Protein AF-A0A317EJC4-F1 (afdb_monomer_lite)

Organism: NCBI:txid2211142

Sequence (149 aa):
MTATLSRHPPAATLAGLSDALAALCLEAGTAESALEAAIAEVLVHRPKARPGLVRRLWGTLPAGDDDRGDDGARARLRREIEAADGRRIAIAWIAAQAETLPPGPGGDSVRAHLLRAAVEAGAAEQRRAEAGRQALHDLMPLRREGIGA

pLDDT: mean 71.9, std 15.81, range [35.44, 92.5]

Structure (mmCIF, N/CA/C/O backbone):
data_AF-A0A317EJC4-F1
#
_entry.id   AF-A0A317EJC4-F1
#
loop_
_atom_site.group_PDB
_atom_site.id
_atom_site.type_symbol
_atom_site.label_atom_id
_atom_site.label_alt_id
_atom_site.label_comp_id
_atom_site.label_asym_id
_atom_site.label_entity_id
_atom_site.label_seq_id
_atom_site.pdbx_PDB_ins_code
_atom_site.Cartn_x
_atom_site.Cartn_y
_atom_site.Cartn_z
_atom_site.occupancy
_atom_site.B_iso_or_equiv
_atom_site.auth_seq_id
_atom_site.auth_comp_id
_atom_site.auth_asym_id
_atom_site.auth_atom_id
_atom_site.pdbx_PDB_model_num
ATOM 1 N N . MET A 1 1 ? -9.295 30.382 19.238 1.00 36.31 1 MET A N 1
ATOM 2 C CA . MET A 1 1 ? -10.026 29.164 18.829 1.00 36.31 1 MET A CA 1
ATOM 3 C C . MET A 1 1 ? -9.061 27.995 18.915 1.00 36.31 1 MET A C 1
ATOM 5 O O . MET A 1 1 ? -8.240 27.810 18.029 1.00 36.31 1 MET A O 1
ATOM 9 N N . THR A 1 2 ? -9.060 27.297 20.045 1.00 36.94 2 THR A N 1
ATOM 10 C CA . THR A 1 2 ? -8.153 26.180 20.329 1.00 36.94 2 THR A CA 1
ATOM 11 C C . THR A 1 2 ? -8.708 24.944 19.628 1.00 36.94 2 THR A C 1
ATOM 13 O O . THR A 1 2 ? -9.682 24.361 20.092 1.00 36.94 2 THR A O 1
ATOM 16 N N . ALA A 1 3 ? -8.152 24.585 18.468 1.00 42.25 3 ALA A N 1
ATOM 17 C CA . ALA A 1 3 ? -8.492 23.331 17.811 1.00 42.25 3 ALA A CA 1
ATOM 18 C C . ALA A 1 3 ? -8.008 22.183 18.705 1.00 42.25 3 ALA A C 1
ATOM 20 O O . ALA A 1 3 ? -6.806 21.964 18.864 1.00 42.25 3 ALA A O 1
ATOM 21 N N . THR A 1 4 ? -8.948 21.485 19.335 1.00 43.91 4 THR A N 1
ATOM 22 C CA . THR A 1 4 ? -8.692 20.241 20.054 1.00 43.91 4 THR A CA 1
ATOM 23 C C . THR A 1 4 ? -8.195 19.222 19.034 1.00 43.91 4 THR A C 1
ATOM 25 O O . THR A 1 4 ? -8.988 18.580 18.351 1.00 43.91 4 THR A O 1
ATOM 28 N N . LEU A 1 5 ? -6.874 19.114 18.874 1.00 49.91 5 LEU A N 1
ATOM 29 C CA . LEU A 1 5 ? -6.248 18.061 18.081 1.00 49.91 5 LEU A CA 1
ATOM 30 C C . LEU A 1 5 ? -6.592 16.727 18.745 1.00 49.91 5 LEU A C 1
ATOM 32 O O . LEU A 1 5 ? -5.975 16.319 19.732 1.00 49.91 5 LEU A O 1
ATOM 36 N N . SER A 1 6 ? -7.636 16.081 18.232 1.00 54.19 6 SER A N 1
ATOM 37 C CA . SER A 1 6 ? -7.997 14.730 18.627 1.00 54.19 6 SER A CA 1
ATOM 38 C C . SER A 1 6 ? -6.809 13.815 18.334 1.00 54.19 6 SER A C 1
ATOM 40 O O . SER A 1 6 ? -6.234 13.864 17.249 1.00 54.19 6 SER A O 1
ATOM 42 N N . ARG A 1 7 ? -6.422 12.972 19.300 1.00 59.50 7 ARG A N 1
ATOM 43 C CA . ARG A 1 7 ? -5.301 12.019 19.148 1.00 59.50 7 ARG A CA 1
ATOM 44 C C . ARG A 1 7 ? -5.599 10.887 18.150 1.00 59.50 7 ARG A C 1
ATOM 46 O O . ARG A 1 7 ? -4.745 10.023 17.913 1.00 59.50 7 ARG A O 1
ATOM 53 N N . HIS A 1 8 ? -6.812 10.862 17.605 1.00 63.53 8 HI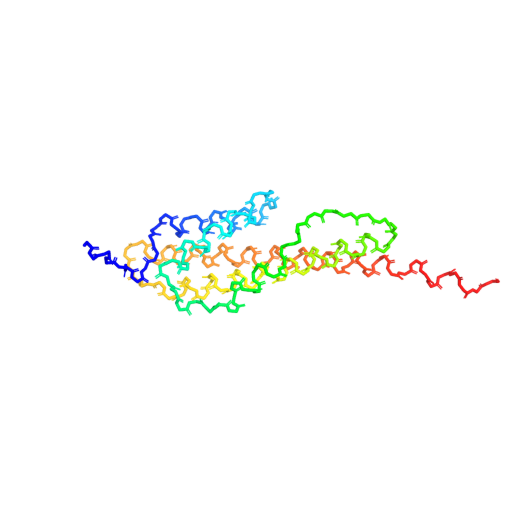S A N 1
ATOM 54 C CA . HIS A 1 8 ? -7.307 9.825 16.716 1.00 63.53 8 HIS A CA 1
ATOM 55 C C . HIS A 1 8 ? -7.703 10.433 15.368 1.00 63.53 8 HIS A C 1
ATOM 57 O O . HIS A 1 8 ? -8.399 11.452 15.360 1.00 63.53 8 HIS A O 1
ATOM 63 N N . PRO A 1 9 ? -7.269 9.823 14.251 1.00 70.31 9 PRO A N 1
ATOM 64 C CA . PRO A 1 9 ? -7.739 10.224 12.935 1.00 70.31 9 PRO A CA 1
ATOM 65 C C . PRO A 1 9 ? -9.257 9.987 12.831 1.00 70.31 9 PRO A C 1
ATOM 67 O O . PRO A 1 9 ? -9.762 9.023 13.420 1.00 70.31 9 PRO A O 1
ATOM 70 N N . PRO A 1 10 ? -10.000 10.856 12.128 1.00 76.19 10 PRO A N 1
ATOM 71 C CA . PRO A 1 10 ? -11.429 10.672 11.928 1.00 76.19 10 PRO A CA 1
ATOM 72 C C . PRO A 1 10 ? -11.724 9.395 11.124 1.00 76.19 10 PRO A C 1
ATOM 74 O O . PRO A 1 10 ? -10.893 8.898 10.366 1.00 76.19 10 PRO A O 1
ATOM 77 N N . ALA A 1 11 ? -12.940 8.860 11.274 1.00 75.00 11 ALA A N 1
ATOM 78 C CA . ALA A 1 11 ? -13.368 7.641 10.579 1.00 75.00 11 ALA A CA 1
ATOM 79 C C . ALA A 1 11 ? -13.253 7.754 9.046 1.00 75.00 11 ALA A C 1
ATOM 81 O O . ALA A 1 11 ? -12.952 6.764 8.388 1.00 75.00 11 ALA A O 1
ATOM 82 N N . ALA A 1 12 ? -13.423 8.962 8.495 1.00 77.06 12 ALA A N 1
ATOM 83 C CA . ALA A 1 12 ? -13.226 9.248 7.075 1.00 77.06 12 ALA A CA 1
ATOM 84 C C . ALA A 1 12 ? -11.779 8.987 6.619 1.00 77.06 12 ALA A C 1
ATOM 86 O O . ALA A 1 12 ? -11.578 8.350 5.591 1.00 77.06 12 ALA A O 1
ATOM 87 N N . THR A 1 13 ? -10.779 9.371 7.419 1.00 82.50 13 THR A N 1
ATOM 88 C CA . THR A 1 13 ? -9.365 9.086 7.129 1.00 82.50 13 THR A CA 1
ATOM 89 C C . THR A 1 13 ? -9.080 7.585 7.140 1.00 82.50 13 THR A C 1
ATOM 91 O O . THR A 1 13 ? -8.318 7.079 6.323 1.00 82.50 13 THR A O 1
ATOM 94 N N . LEU A 1 14 ? -9.693 6.850 8.076 1.00 83.12 14 LEU A N 1
ATOM 95 C CA . LEU A 1 14 ? -9.531 5.397 8.175 1.00 83.12 14 LEU A CA 1
ATOM 96 C C . LEU A 1 14 ? -10.194 4.671 6.997 1.00 83.12 14 LEU A C 1
ATOM 98 O O . LEU A 1 14 ? -9.619 3.721 6.473 1.00 83.12 14 LEU A O 1
ATOM 102 N N . ALA A 1 15 ? -11.366 5.132 6.553 1.00 84.31 15 ALA A N 1
ATOM 103 C CA . ALA A 1 15 ? -12.005 4.635 5.337 1.00 84.31 15 ALA A CA 1
ATOM 104 C C . ALA A 1 15 ? -11.141 4.925 4.099 1.00 84.31 15 ALA A C 1
ATOM 106 O O . ALA A 1 15 ? -10.833 4.003 3.352 1.00 84.31 15 ALA A O 1
ATOM 107 N N . GLY A 1 16 ? -10.638 6.158 3.962 1.00 85.12 16 GLY A N 1
ATOM 108 C CA . GLY A 1 16 ? -9.748 6.547 2.865 1.00 85.12 16 GLY A CA 1
ATOM 109 C C . GLY A 1 16 ? -8.450 5.736 2.812 1.00 85.12 16 GLY A C 1
ATOM 110 O O . GLY A 1 16 ? -8.009 5.353 1.732 1.00 85.12 16 GLY A O 1
ATOM 111 N N . LEU A 1 17 ? -7.863 5.395 3.967 1.00 85.44 17 LEU A N 1
ATOM 112 C CA . LEU A 1 17 ? -6.729 4.466 4.033 1.00 85.44 17 LEU A CA 1
ATOM 113 C C . LEU A 1 17 ? -7.098 3.067 3.534 1.00 85.44 17 LEU A C 1
ATOM 115 O O . LEU A 1 17 ? -6.318 2.465 2.803 1.00 85.44 17 LEU A O 1
ATOM 119 N N . SER A 1 18 ? -8.256 2.541 3.933 1.00 87.00 18 SER A N 1
ATOM 120 C CA . SER A 1 18 ? -8.699 1.219 3.482 1.00 87.00 18 SER A CA 1
ATOM 121 C C . SER A 1 18 ? -8.922 1.185 1.971 1.00 87.00 18 SER A C 1
ATOM 123 O O . SER A 1 18 ? -8.430 0.284 1.293 1.00 87.00 18 SER A O 1
ATOM 125 N N . ASP A 1 19 ? -9.586 2.209 1.435 1.00 88.12 19 ASP A N 1
ATOM 126 C CA . ASP A 1 19 ? -9.854 2.340 0.003 1.00 88.12 19 ASP A CA 1
ATOM 127 C C . ASP A 1 19 ? -8.556 2.477 -0.798 1.00 88.12 19 ASP A C 1
ATOM 129 O O . ASP A 1 19 ? -8.397 1.839 -1.839 1.00 88.12 19 ASP A O 1
ATOM 133 N N . ALA A 1 20 ? -7.585 3.243 -0.293 1.00 86.62 20 ALA A N 1
ATOM 134 C CA . ALA A 1 20 ? -6.270 3.357 -0.912 1.00 86.62 20 ALA A CA 1
ATOM 135 C C . ALA A 1 20 ? -5.510 2.019 -0.919 1.00 86.62 20 ALA A C 1
ATOM 137 O O . ALA A 1 20 ? -4.904 1.656 -1.927 1.00 86.62 20 ALA A O 1
ATOM 138 N N . LEU A 1 21 ? -5.570 1.248 0.172 1.00 88.81 21 LEU A N 1
ATOM 139 C CA . LEU A 1 21 ? -4.970 -0.089 0.235 1.00 88.81 21 LEU A CA 1
ATOM 140 C C . LEU A 1 21 ? -5.652 -1.063 -0.736 1.00 88.81 21 LEU A C 1
ATOM 142 O O . LEU A 1 21 ? -4.971 -1.806 -1.441 1.00 88.81 21 LEU A O 1
ATOM 146 N N . ALA A 1 22 ? -6.981 -1.026 -0.833 1.00 87.44 22 ALA A N 1
ATOM 147 C CA . ALA A 1 22 ? -7.724 -1.823 -1.804 1.00 87.44 22 ALA A CA 1
ATOM 148 C C . ALA A 1 22 ? -7.378 -1.426 -3.251 1.00 87.44 22 ALA A C 1
ATOM 150 O O . ALA A 1 22 ? -7.175 -2.292 -4.104 1.00 87.44 22 ALA A O 1
ATOM 151 N N . ALA A 1 23 ? -7.233 -0.129 -3.526 1.00 85.56 23 ALA A N 1
ATOM 152 C CA . ALA A 1 23 ? -6.804 0.382 -4.824 1.00 85.56 23 ALA A CA 1
ATOM 153 C C . ALA A 1 23 ? -5.399 -0.123 -5.204 1.00 85.56 23 ALA A C 1
ATOM 155 O O . ALA A 1 23 ? -5.170 -0.471 -6.364 1.00 85.56 23 ALA A O 1
ATOM 156 N N . LEU A 1 24 ? -4.482 -0.240 -4.232 1.00 83.31 24 LEU A N 1
ATOM 157 C CA . LEU A 1 24 ? -3.169 -0.854 -4.454 1.00 83.31 24 LEU A CA 1
ATOM 158 C C . LEU A 1 24 ? -3.292 -2.333 -4.805 1.00 83.31 24 LEU A C 1
ATOM 160 O O . LEU A 1 24 ? -2.575 -2.787 -5.690 1.00 83.31 24 LEU A O 1
ATOM 164 N N . CYS A 1 25 ? -4.181 -3.093 -4.161 1.00 85.81 25 CYS A N 1
ATOM 165 C CA . CYS A 1 25 ? -4.424 -4.492 -4.530 1.00 85.81 25 CYS A CA 1
ATOM 166 C C . CYS A 1 25 ? -4.900 -4.628 -5.982 1.00 85.81 25 CYS A C 1
ATOM 168 O O . CYS A 1 25 ? -4.501 -5.567 -6.666 1.00 85.81 25 CYS A O 1
ATOM 170 N N . LEU A 1 26 ? -5.727 -3.685 -6.439 1.00 85.31 26 LEU A N 1
ATOM 171 C CA . LEU A 1 26 ? -6.358 -3.689 -7.760 1.00 85.31 26 LEU A CA 1
ATOM 172 C C . LEU A 1 26 ? -5.527 -3.029 -8.870 1.00 85.31 26 LEU A C 1
ATOM 174 O O . LEU A 1 26 ? -5.996 -2.973 -10.002 1.00 85.31 26 LEU A O 1
ATOM 178 N N . GLU A 1 27 ? -4.327 -2.522 -8.572 1.00 81.31 27 GLU A N 1
ATOM 179 C CA . GLU A 1 27 ? -3.476 -1.820 -9.556 1.00 81.31 27 GLU A CA 1
ATOM 180 C C . GLU A 1 27 ? -4.144 -0.584 -10.155 1.00 81.31 27 GLU A C 1
ATOM 182 O O . GLU A 1 27 ? -3.875 -0.188 -11.289 1.00 81.31 27 GLU A O 1
ATOM 187 N N . ALA A 1 28 ? -5.015 0.061 -9.381 1.00 78.25 28 ALA A N 1
ATOM 188 C CA . ALA A 1 28 ? -5.636 1.293 -9.821 1.00 78.25 28 ALA A CA 1
ATOM 189 C C . ALA A 1 28 ? -4.565 2.386 -9.967 1.00 78.25 28 ALA A C 1
ATOM 191 O O . ALA A 1 28 ? -3.790 2.637 -9.043 1.00 78.25 28 ALA A O 1
ATOM 192 N N . GLY A 1 29 ? -4.560 3.098 -11.098 1.00 74.00 29 GLY A N 1
ATOM 193 C CA . GLY A 1 29 ? -3.583 4.164 -11.367 1.00 74.00 29 GLY A CA 1
ATOM 194 C C . GLY A 1 29 ? -3.631 5.342 -10.382 1.00 74.00 29 GLY A C 1
ATOM 195 O O . GLY A 1 29 ? -2.715 6.155 -10.349 1.00 74.00 29 GLY A O 1
ATOM 196 N N . THR A 1 30 ? -4.677 5.435 -9.558 1.00 75.62 30 THR A N 1
ATOM 197 C CA . THR A 1 30 ? -4.842 6.453 -8.508 1.00 75.62 30 THR A CA 1
ATOM 198 C C . THR A 1 30 ? -4.443 5.963 -7.118 1.00 75.62 30 THR A C 1
ATOM 200 O O . THR A 1 30 ? -4.560 6.713 -6.153 1.00 75.62 30 THR A O 1
ATOM 203 N N . ALA A 1 31 ? -4.026 4.703 -6.972 1.00 76.31 31 ALA A N 1
ATOM 204 C CA . ALA A 1 31 ? -3.795 4.095 -5.666 1.00 76.31 31 ALA A CA 1
ATOM 205 C C . ALA A 1 31 ? -2.681 4.798 -4.878 1.00 76.31 31 ALA A C 1
ATOM 207 O O . ALA A 1 31 ? -2.789 4.969 -3.667 1.00 76.31 31 ALA A O 1
ATOM 208 N N . GLU A 1 32 ? -1.635 5.246 -5.569 1.00 75.12 32 GLU A N 1
ATOM 209 C CA . GLU A 1 32 ? -0.493 5.921 -4.955 1.00 75.12 32 GLU A CA 1
ATOM 210 C C . GLU A 1 32 ? -0.857 7.310 -4.423 1.00 75.12 32 GLU A C 1
ATOM 212 O O . GLU A 1 32 ? -0.623 7.597 -3.250 1.00 75.12 32 GLU A O 1
ATOM 217 N N . SER A 1 33 ? -1.516 8.137 -5.237 1.00 74.62 33 SER A N 1
ATOM 218 C CA . SER A 1 33 ? -1.963 9.469 -4.815 1.00 74.62 33 SER A CA 1
ATOM 219 C C . SER A 1 33 ? -3.052 9.404 -3.739 1.00 74.62 33 SER A C 1
ATOM 221 O O . SER A 1 33 ? -3.059 10.220 -2.817 1.00 74.62 33 SER A O 1
ATOM 223 N N . ALA A 1 34 ? -3.939 8.405 -3.799 1.00 78.88 34 ALA A N 1
ATOM 224 C CA . ALA A 1 34 ? -4.930 8.155 -2.756 1.00 78.88 34 ALA A CA 1
ATOM 225 C C . ALA A 1 34 ? -4.272 7.740 -1.429 1.00 78.88 34 ALA A C 1
ATOM 227 O O . ALA A 1 34 ? -4.646 8.247 -0.369 1.00 78.88 34 ALA A O 1
ATOM 228 N N . LEU A 1 35 ? -3.265 6.861 -1.481 1.00 80.81 35 LEU A N 1
ATOM 229 C CA . LEU A 1 35 ? -2.508 6.441 -0.303 1.00 80.81 35 LEU A CA 1
ATOM 230 C C . LEU A 1 35 ? -1.755 7.618 0.317 1.00 80.81 35 LEU A C 1
ATOM 232 O O . LEU A 1 35 ? -1.769 7.788 1.535 1.00 80.81 35 LEU A O 1
ATOM 236 N N . GLU A 1 36 ? -1.121 8.442 -0.512 1.00 79.06 36 GLU A N 1
ATOM 237 C CA . GLU A 1 36 ? -0.400 9.633 -0.080 1.00 79.06 36 GLU A CA 1
ATOM 238 C C . GLU A 1 36 ? -1.320 10.620 0.646 1.00 79.06 36 GLU A C 1
ATOM 240 O O . GLU A 1 36 ? -1.015 11.039 1.766 1.00 79.06 36 GLU A O 1
ATOM 245 N N . ALA A 1 37 ? -2.472 10.940 0.048 1.00 80.12 37 ALA A N 1
ATOM 246 C CA . ALA A 1 37 ? -3.461 11.832 0.643 1.00 80.12 37 ALA A CA 1
ATOM 247 C C . ALA A 1 37 ? -3.973 11.294 1.990 1.00 80.12 37 ALA A C 1
ATOM 249 O O . ALA A 1 37 ? -4.005 12.025 2.983 1.00 80.12 37 ALA A O 1
ATOM 250 N N . ALA A 1 38 ? -4.293 9.999 2.049 1.00 81.75 38 ALA A N 1
ATOM 251 C CA . ALA A 1 38 ? -4.777 9.357 3.265 1.00 81.75 38 ALA A CA 1
ATOM 252 C C . ALA A 1 38 ? -3.707 9.328 4.374 1.00 81.75 38 ALA A C 1
ATOM 254 O O . ALA A 1 38 ? -4.004 9.604 5.537 1.00 81.75 38 ALA A O 1
ATOM 255 N N . ILE A 1 39 ? -2.441 9.052 4.039 1.00 78.38 39 ILE A N 1
ATOM 256 C CA . ILE A 1 39 ? -1.329 9.098 5.002 1.00 78.38 39 ILE A CA 1
ATOM 257 C C . ILE A 1 39 ? -1.100 10.529 5.498 1.00 78.38 39 ILE A C 1
ATOM 259 O O . ILE A 1 39 ? -0.926 10.725 6.702 1.00 78.38 39 ILE A O 1
ATOM 263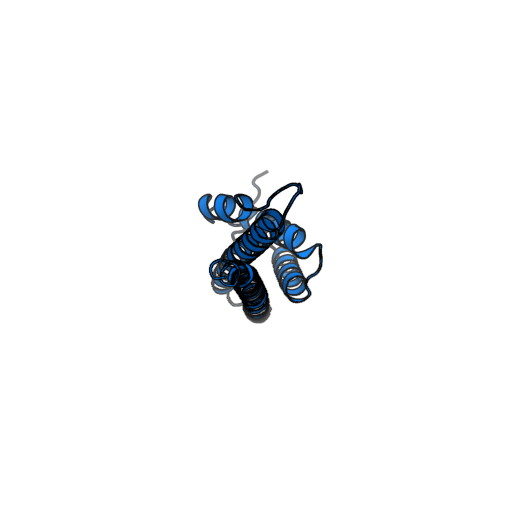 N N . ALA A 1 40 ? -1.112 11.528 4.611 1.00 78.44 40 ALA A N 1
ATOM 264 C CA . ALA A 1 40 ? -0.933 12.929 4.985 1.00 78.44 40 ALA A CA 1
ATOM 265 C C . ALA A 1 40 ? -1.973 13.371 6.026 1.00 78.44 40 ALA A C 1
ATOM 267 O O . ALA A 1 40 ? -1.622 13.993 7.031 1.00 78.44 40 ALA A O 1
ATOM 268 N N . GLU A 1 41 ? -3.229 12.969 5.849 1.00 76.06 41 GLU A N 1
ATOM 269 C CA . GLU A 1 41 ? -4.304 13.244 6.799 1.00 76.06 41 GLU A CA 1
ATOM 270 C C . GLU A 1 41 ? -4.065 12.561 8.161 1.00 76.06 41 GLU A C 1
ATOM 272 O O . GLU A 1 41 ? -4.213 13.188 9.213 1.00 76.06 41 GLU A O 1
ATOM 277 N N . VAL A 1 42 ? -3.565 11.319 8.189 1.00 75.25 42 VAL A N 1
ATOM 278 C CA . VAL A 1 42 ? -3.163 10.666 9.451 1.00 75.25 42 VAL A CA 1
ATOM 279 C C . VAL A 1 42 ? -2.018 11.410 10.138 1.00 75.25 42 VAL A C 1
ATOM 281 O O . VAL A 1 42 ? -2.022 11.542 11.366 1.00 75.25 42 VAL A O 1
ATOM 284 N N . LEU A 1 43 ? -1.038 11.907 9.380 1.00 71.62 43 LEU A N 1
ATOM 285 C CA . LEU A 1 43 ? 0.113 12.636 9.920 1.00 71.62 43 LEU A CA 1
ATOM 286 C C . LEU A 1 43 ? -0.301 13.961 10.575 1.00 71.62 43 LEU A C 1
ATOM 288 O O . LEU A 1 43 ? 0.269 14.318 11.609 1.00 71.62 43 LEU A O 1
ATOM 292 N N . VAL A 1 44 ? -1.330 14.638 10.049 1.00 72.81 44 VAL A N 1
ATOM 293 C CA . VAL A 1 44 ? -1.932 15.835 10.671 1.00 72.81 44 VAL A CA 1
ATOM 294 C C . VAL A 1 44 ? -2.474 15.517 12.068 1.00 72.81 44 VAL A C 1
ATOM 296 O O . VAL A 1 44 ? -2.287 16.294 13.006 1.00 72.81 44 VAL A O 1
ATOM 299 N N . HIS A 1 45 ? -3.090 14.346 12.240 1.00 67.69 45 HIS A N 1
ATOM 300 C CA . HIS A 1 45 ? -3.652 13.910 13.521 1.00 67.69 45 HIS A CA 1
ATOM 301 C C . HIS A 1 45 ? -2.636 13.204 14.436 1.00 67.69 45 HIS A C 1
ATOM 303 O O . HIS A 1 45 ? -2.855 13.097 15.646 1.00 67.69 45 HIS A O 1
ATOM 309 N N . ARG A 1 46 ? -1.501 12.738 13.892 1.00 65.50 46 ARG A N 1
ATOM 310 C CA . ARG A 1 46 ? -0.433 12.037 14.628 1.00 65.50 46 ARG A CA 1
ATOM 311 C C . ARG A 1 46 ? 0.977 12.493 14.209 1.00 65.50 46 ARG A C 1
ATOM 313 O O . ARG A 1 46 ? 1.760 11.700 13.681 1.00 65.50 46 ARG A O 1
ATOM 320 N N . PRO A 1 47 ? 1.384 13.723 14.578 1.00 55.44 47 PRO A N 1
ATOM 321 C CA . PRO A 1 47 ? 2.638 14.341 14.128 1.00 55.44 47 PRO A CA 1
ATOM 322 C C . PRO A 1 47 ? 3.923 13.689 14.673 1.00 55.44 47 PRO A C 1
ATOM 324 O O . PRO A 1 47 ? 5.022 14.035 14.249 1.00 55.44 47 PRO A O 1
ATOM 327 N N . LYS A 1 48 ? 3.829 12.731 15.611 1.00 56.44 48 LYS A N 1
ATOM 328 C CA . LYS A 1 48 ? 4.994 11.949 16.079 1.00 56.44 48 LYS A CA 1
ATOM 329 C C . LYS A 1 48 ? 5.428 10.855 15.094 1.00 56.44 48 LYS A C 1
ATOM 331 O O . LYS A 1 48 ? 6.452 10.207 15.322 1.00 56.44 48 LYS A O 1
ATOM 336 N N . ALA A 1 49 ? 4.674 10.625 14.021 1.00 54.09 49 ALA A N 1
ATOM 337 C CA . ALA A 1 49 ? 5.103 9.760 12.935 1.00 54.09 49 ALA A CA 1
ATOM 338 C C . ALA A 1 49 ? 6.296 10.407 12.208 1.00 54.09 49 ALA A C 1
ATOM 340 O O . ALA A 1 49 ? 6.263 11.551 11.767 1.00 54.09 49 ALA A O 1
ATOM 341 N N . ARG A 1 50 ? 7.415 9.682 12.222 1.00 56.34 50 ARG A N 1
ATOM 342 C CA . ARG A 1 50 ? 8.772 10.210 12.051 1.00 56.34 50 ARG A CA 1
ATOM 343 C C . ARG A 1 50 ? 8.948 10.944 10.702 1.00 56.34 50 ARG A C 1
ATOM 345 O O . ARG A 1 50 ? 8.651 10.344 9.675 1.00 56.34 50 ARG A O 1
ATOM 352 N N . PRO A 1 51 ? 9.581 12.135 10.663 1.00 49.81 51 PRO A N 1
ATOM 353 C CA . PRO A 1 51 ? 9.974 12.836 9.426 1.00 49.81 51 PRO A CA 1
ATOM 354 C C . PRO A 1 51 ? 10.819 11.990 8.453 1.00 49.81 51 PRO A C 1
ATOM 356 O O . PRO A 1 51 ? 10.850 12.235 7.251 1.00 49.81 51 PRO A O 1
ATOM 359 N N . GLY A 1 52 ? 11.497 10.952 8.955 1.00 53.41 52 GLY A N 1
ATOM 360 C CA . GLY A 1 52 ? 12.209 9.978 8.123 1.00 53.41 52 GLY A CA 1
ATOM 361 C C . GLY A 1 52 ? 11.300 9.018 7.343 1.00 53.41 52 GLY A C 1
ATOM 362 O O . GLY A 1 52 ? 11.754 8.457 6.354 1.00 53.41 52 GLY A O 1
ATOM 363 N N . LEU A 1 53 ? 10.045 8.832 7.768 1.00 54.94 53 LEU A N 1
ATOM 364 C CA . LEU A 1 53 ? 9.023 8.047 7.066 1.00 54.94 53 LEU A CA 1
ATOM 365 C C . LEU A 1 53 ? 8.511 8.835 5.860 1.00 54.94 53 LEU A C 1
ATOM 367 O O . LEU A 1 53 ? 8.603 8.348 4.749 1.00 54.94 53 LEU A O 1
ATOM 371 N N . VAL A 1 54 ? 8.119 10.091 6.085 1.00 53.44 54 VAL A N 1
ATOM 372 C CA . VAL A 1 54 ? 7.831 11.121 5.071 1.00 53.44 54 VAL A CA 1
ATOM 373 C C . VAL A 1 54 ? 8.931 11.142 4.005 1.00 53.44 54 VAL A C 1
ATOM 375 O O . VAL A 1 54 ? 8.674 10.922 2.830 1.00 53.44 54 VAL A O 1
ATOM 378 N N . ARG A 1 55 ? 10.199 11.279 4.409 1.00 53.31 55 ARG A N 1
ATOM 379 C CA . ARG A 1 55 ? 11.328 11.316 3.466 1.00 53.31 55 ARG A CA 1
ATOM 380 C C . ARG A 1 55 ? 11.602 9.983 2.746 1.00 53.31 55 ARG A C 1
ATOM 382 O O . ARG A 1 55 ? 12.232 10.000 1.699 1.00 53.31 55 ARG A O 1
ATOM 389 N N . ARG A 1 56 ? 11.185 8.837 3.298 1.00 53.53 56 ARG A N 1
ATOM 390 C CA . ARG A 1 56 ? 11.295 7.512 2.650 1.00 53.53 56 ARG A CA 1
ATOM 391 C C . ARG A 1 56 ? 10.092 7.180 1.765 1.00 53.53 56 ARG A C 1
ATOM 393 O O . ARG A 1 56 ? 10.262 6.429 0.822 1.00 53.53 56 ARG A O 1
ATOM 400 N N . LEU A 1 57 ? 8.921 7.736 2.069 1.00 52.59 57 LEU A N 1
ATOM 401 C CA . LEU A 1 57 ? 7.706 7.668 1.253 1.00 52.59 57 LEU A CA 1
ATOM 402 C C . LEU A 1 57 ? 7.834 8.572 0.020 1.00 52.59 57 LEU A C 1
ATOM 404 O O . LEU A 1 57 ? 7.537 8.150 -1.086 1.00 52.59 57 LEU A O 1
ATOM 408 N N . TRP A 1 58 ? 8.345 9.791 0.214 1.00 51.34 58 TRP A N 1
ATOM 409 C CA . TRP A 1 58 ? 8.457 10.822 -0.825 1.00 51.34 58 TRP A CA 1
ATOM 410 C C . TRP A 1 58 ? 9.836 10.935 -1.478 1.00 51.34 58 TRP A C 1
ATOM 412 O O . TRP A 1 58 ? 9.983 11.608 -2.491 1.00 51.34 58 TRP A O 1
ATOM 422 N N . GLY A 1 59 ? 10.861 10.274 -0.937 1.00 47.19 59 GLY A N 1
ATOM 423 C CA . GLY A 1 59 ? 12.187 10.217 -1.562 1.00 47.19 59 GLY A CA 1
ATOM 424 C C . GLY A 1 59 ? 12.253 9.309 -2.794 1.00 47.19 59 GLY A C 1
ATOM 425 O O . GLY A 1 59 ? 13.322 9.183 -3.384 1.00 47.19 59 GLY A O 1
ATOM 426 N N . THR A 1 60 ? 11.145 8.652 -3.152 1.00 49.38 60 THR A N 1
ATOM 427 C CA . THR A 1 60 ? 11.100 7.578 -4.158 1.00 49.38 60 THR A CA 1
ATOM 428 C C . THR A 1 60 ? 9.841 7.630 -5.029 1.00 49.38 60 THR A C 1
ATOM 430 O O . THR A 1 60 ? 9.418 6.607 -5.551 1.00 49.38 60 THR A O 1
ATOM 433 N N . LEU A 1 61 ? 9.243 8.811 -5.212 1.00 36.41 61 LEU A N 1
ATOM 434 C CA . LEU A 1 61 ? 8.278 9.042 -6.291 1.00 36.41 61 LEU A CA 1
ATOM 435 C C . LEU A 1 61 ? 9.017 9.744 -7.439 1.00 36.41 61 LEU A C 1
ATOM 437 O O . LEU A 1 61 ? 9.242 10.955 -7.367 1.00 36.41 61 LEU A O 1
ATOM 441 N N . PRO A 1 62 ? 9.488 9.015 -8.467 1.00 42.47 62 PRO A N 1
ATOM 442 C CA . PRO A 1 62 ? 10.115 9.653 -9.609 1.00 42.47 62 PRO A CA 1
ATOM 443 C C . PRO A 1 62 ? 9.047 10.378 -10.432 1.00 42.47 62 PRO A C 1
ATOM 445 O O . PRO A 1 62 ? 8.165 9.765 -11.029 1.00 42.47 62 PRO A O 1
ATOM 448 N N . ALA A 1 63 ? 9.157 11.704 -10.473 1.00 35.44 63 ALA A N 1
ATOM 449 C CA . ALA A 1 63 ? 8.547 12.507 -11.514 1.00 35.44 63 ALA A CA 1
ATOM 450 C C . ALA A 1 63 ? 9.297 12.266 -12.832 1.00 35.44 63 ALA A C 1
ATOM 452 O O . ALA A 1 63 ? 10.502 12.498 -12.898 1.00 35.44 63 ALA A O 1
ATOM 453 N N . GLY A 1 64 ? 8.561 11.867 -13.868 1.00 35.69 64 GLY A N 1
ATOM 454 C CA . GLY A 1 64 ? 8.957 12.061 -15.262 1.00 35.69 64 GLY A CA 1
ATOM 455 C C . GLY A 1 64 ? 9.832 10.968 -15.875 1.00 35.69 64 GLY A C 1
ATOM 456 O O . GLY A 1 64 ? 10.911 10.642 -15.384 1.00 35.69 64 GLY A O 1
ATOM 457 N N . ASP A 1 65 ? 9.330 10.441 -16.989 1.00 50.06 65 ASP A N 1
ATOM 458 C CA . ASP A 1 65 ? 10.057 9.656 -17.984 1.00 50.06 65 ASP A CA 1
ATOM 459 C C . ASP A 1 65 ? 11.266 10.409 -18.565 1.00 50.06 65 ASP A C 1
ATOM 461 O O . ASP A 1 65 ? 11.227 11.628 -18.708 1.00 50.06 65 ASP A O 1
ATOM 465 N N . ASP A 1 66 ? 12.310 9.652 -18.932 1.00 43.97 66 ASP A N 1
ATOM 466 C CA . ASP A 1 66 ? 12.940 9.704 -20.266 1.00 43.97 66 ASP A CA 1
ATOM 467 C C . ASP A 1 66 ? 14.030 8.603 -20.419 1.00 43.97 66 ASP A C 1
ATOM 469 O O . ASP A 1 66 ? 15.026 8.579 -19.695 1.00 43.97 66 ASP A O 1
ATOM 473 N N . ASP A 1 67 ? 13.733 7.607 -21.277 1.00 45.88 67 ASP A N 1
ATOM 474 C CA . ASP A 1 67 ? 14.438 7.166 -22.517 1.00 45.88 67 ASP A CA 1
ATOM 475 C C . ASP A 1 67 ? 16.001 7.011 -22.521 1.00 45.88 67 ASP A C 1
ATOM 477 O O . ASP A 1 67 ? 16.706 7.845 -21.972 1.00 45.88 67 ASP A O 1
ATOM 481 N N . ARG A 1 68 ? 16.723 6.038 -23.133 1.00 43.62 68 ARG A N 1
ATOM 482 C CA . ARG A 1 68 ? 16.546 5.052 -24.234 1.00 43.62 68 ARG A CA 1
ATOM 483 C C . ARG A 1 68 ? 17.521 3.865 -24.068 1.00 43.62 68 ARG A C 1
ATOM 485 O O . ARG A 1 68 ? 18.679 4.072 -23.710 1.00 43.62 68 ARG A O 1
ATOM 492 N N . GLY A 1 69 ? 17.101 2.651 -24.438 1.00 49.34 69 GLY A N 1
ATOM 493 C CA . GLY A 1 69 ? 17.950 1.446 -24.555 1.00 49.34 69 GLY A CA 1
ATOM 494 C C . GLY A 1 69 ? 17.597 0.325 -23.568 1.00 49.34 69 GLY A C 1
ATOM 495 O O . GLY A 1 69 ? 16.809 0.532 -22.650 1.00 49.34 69 GLY A O 1
ATOM 496 N N . ASP A 1 70 ? 18.192 -0.863 -23.731 1.00 54.38 70 ASP A N 1
ATOM 497 C CA . ASP A 1 70 ? 18.008 -2.027 -22.835 1.00 54.38 70 ASP A CA 1
ATOM 498 C C . ASP A 1 70 ? 18.339 -1.689 -21.356 1.00 54.38 70 ASP A C 1
ATOM 500 O O . ASP A 1 70 ? 17.804 -2.280 -20.418 1.00 54.38 70 ASP A O 1
ATOM 504 N N . ASP A 1 71 ? 19.156 -0.651 -21.136 1.00 61.56 71 ASP A N 1
ATOM 505 C CA . ASP A 1 71 ? 19.446 -0.063 -19.822 1.00 61.56 71 ASP A CA 1
ATOM 506 C C . ASP A 1 71 ? 18.306 0.826 -19.275 1.00 61.56 71 ASP A C 1
ATOM 508 O O . ASP A 1 71 ? 18.123 0.911 -18.059 1.00 61.56 71 ASP A O 1
ATOM 512 N N . GLY A 1 72 ? 17.480 1.424 -20.138 1.00 67.19 72 GLY A N 1
ATOM 513 C CA . GLY A 1 72 ? 16.283 2.189 -19.768 1.00 67.19 72 GLY A CA 1
ATOM 514 C C . GLY A 1 72 ? 15.150 1.301 -19.247 1.00 67.19 72 GLY A C 1
ATOM 515 O O . GLY A 1 72 ? 14.539 1.619 -18.226 1.00 67.19 72 GLY A O 1
ATOM 516 N N . ALA A 1 73 ? 14.932 0.136 -19.868 1.00 69.94 73 ALA A N 1
ATOM 517 C CA . ALA A 1 73 ? 13.981 -0.865 -19.373 1.00 69.94 73 ALA A CA 1
ATOM 518 C C . ALA A 1 73 ? 14.396 -1.401 -17.990 1.00 69.94 73 ALA A C 1
ATOM 520 O O . ALA A 1 73 ? 13.570 -1.510 -17.083 1.00 69.94 73 ALA A O 1
ATOM 521 N N . ARG A 1 74 ? 15.698 -1.646 -17.784 1.00 75.50 74 ARG A N 1
ATOM 522 C CA . ARG A 1 74 ? 16.250 -2.041 -16.476 1.00 75.50 74 ARG A CA 1
ATOM 523 C C . ARG A 1 74 ? 16.114 -0.936 -15.433 1.00 75.50 74 ARG A C 1
ATOM 525 O O . ARG A 1 74 ? 15.749 -1.221 -14.295 1.00 75.50 74 ARG A O 1
ATOM 532 N N . ALA A 1 75 ? 16.406 0.314 -15.792 1.00 77.31 75 ALA A N 1
ATOM 533 C CA . ALA A 1 75 ? 16.235 1.452 -14.892 1.00 77.31 75 ALA A CA 1
ATOM 534 C C . ALA A 1 75 ? 14.765 1.627 -14.486 1.00 77.31 75 ALA A C 1
ATOM 536 O O . ALA A 1 75 ? 14.479 1.840 -13.310 1.00 77.31 75 ALA A O 1
ATOM 537 N N . ARG A 1 76 ? 13.832 1.458 -15.430 1.00 76.50 76 ARG A N 1
ATOM 538 C CA . ARG A 1 76 ? 12.389 1.474 -15.165 1.00 76.50 76 ARG A CA 1
ATOM 539 C C . ARG A 1 76 ? 11.975 0.363 -14.199 1.00 76.50 76 ARG A C 1
ATOM 541 O O . ARG A 1 76 ? 11.380 0.670 -13.175 1.00 76.50 76 ARG A O 1
ATOM 548 N N . LEU A 1 77 ? 12.373 -0.884 -14.456 1.00 75.31 77 LEU A N 1
ATOM 549 C CA . LEU A 1 77 ? 12.071 -2.011 -13.565 1.00 75.31 77 LEU A CA 1
ATOM 550 C C . LEU A 1 77 ? 12.670 -1.826 -12.163 1.00 75.31 77 LEU A C 1
ATOM 552 O O . LEU A 1 77 ? 12.012 -2.119 -11.170 1.00 75.31 77 LEU A O 1
ATOM 556 N N . ARG A 1 78 ? 13.897 -1.300 -12.052 1.00 80.06 78 ARG A N 1
ATOM 557 C CA . ARG A 1 78 ? 14.504 -0.974 -10.749 1.00 80.06 78 ARG A CA 1
ATOM 558 C C . ARG A 1 78 ? 13.688 0.067 -9.986 1.00 80.06 78 ARG A C 1
ATOM 560 O O . ARG A 1 78 ? 13.410 -0.149 -8.812 1.00 80.06 78 ARG A O 1
ATOM 567 N N . ARG A 1 79 ? 13.252 1.137 -10.658 1.00 79.69 79 ARG A N 1
ATOM 568 C CA . ARG A 1 79 ? 12.377 2.158 -10.058 1.00 79.69 79 ARG A CA 1
ATOM 569 C C . ARG A 1 79 ? 11.041 1.570 -9.605 1.00 79.69 79 ARG A C 1
ATOM 571 O O . ARG A 1 79 ? 10.589 1.879 -8.511 1.00 79.69 79 ARG A O 1
ATOM 578 N N . GLU A 1 80 ? 10.430 0.700 -10.406 1.00 79.38 80 GLU A N 1
ATOM 579 C CA . GLU A 1 80 ? 9.169 0.034 -10.050 1.00 79.38 80 GLU A CA 1
ATOM 580 C C . GLU A 1 80 ? 9.321 -0.874 -8.816 1.00 79.38 80 GLU A C 1
ATOM 582 O O . GLU A 1 80 ? 8.456 -0.863 -7.938 1.00 79.38 80 GLU A O 1
ATOM 587 N N . ILE A 1 81 ? 10.439 -1.606 -8.703 1.00 79.25 81 ILE A N 1
ATOM 588 C CA . ILE A 1 81 ? 10.769 -2.425 -7.522 1.00 79.25 81 ILE A CA 1
ATOM 589 C C . ILE A 1 81 ? 10.965 -1.544 -6.286 1.00 79.25 81 ILE A C 1
ATOM 591 O O . ILE A 1 81 ? 10.394 -1.831 -5.235 1.00 79.25 81 ILE A O 1
ATOM 595 N N . GLU A 1 82 ? 11.751 -0.472 -6.403 1.00 80.19 82 GLU A N 1
ATOM 596 C CA . GLU A 1 82 ? 11.997 0.469 -5.305 1.00 80.19 82 GLU A CA 1
ATOM 597 C C . GLU A 1 82 ? 10.699 1.128 -4.825 1.00 80.19 82 GLU A C 1
ATOM 599 O O . GLU A 1 82 ? 10.464 1.218 -3.619 1.00 80.19 82 GLU A O 1
ATOM 604 N N . ALA A 1 83 ? 9.822 1.523 -5.751 1.00 78.81 83 ALA A N 1
ATOM 605 C CA . ALA A 1 83 ? 8.518 2.089 -5.428 1.00 78.81 83 ALA A CA 1
ATOM 606 C C . ALA A 1 83 ? 7.615 1.064 -4.718 1.00 78.81 83 ALA A C 1
ATOM 608 O O . ALA A 1 83 ? 6.972 1.394 -3.719 1.00 78.81 83 ALA A O 1
ATOM 609 N N . ALA A 1 84 ? 7.604 -0.195 -5.169 1.00 79.25 84 ALA A N 1
ATOM 610 C CA . ALA A 1 84 ? 6.860 -1.268 -4.509 1.00 79.25 84 ALA A CA 1
ATOM 611 C C . ALA A 1 84 ? 7.367 -1.530 -3.080 1.00 79.25 84 ALA A C 1
ATOM 613 O O . ALA A 1 84 ? 6.574 -1.631 -2.142 1.00 79.25 84 ALA A O 1
ATOM 614 N N . ASP A 1 85 ? 8.685 -1.566 -2.874 1.00 79.50 85 ASP A N 1
ATOM 615 C CA . ASP A 1 85 ? 9.270 -1.715 -1.538 1.00 79.50 85 ASP A CA 1
ATOM 616 C C . ASP A 1 85 ? 8.999 -0.486 -0.645 1.00 79.50 85 ASP A C 1
ATOM 618 O O . ASP A 1 85 ? 8.693 -0.641 0.543 1.00 79.50 85 ASP A O 1
ATOM 622 N N . GLY A 1 86 ? 9.004 0.727 -1.208 1.00 79.31 86 GLY A N 1
ATOM 623 C CA . GLY A 1 86 ? 8.574 1.951 -0.525 1.00 79.31 86 GLY A CA 1
ATOM 624 C C . GLY A 1 86 ? 7.118 1.880 -0.050 1.00 79.31 86 GLY A C 1
ATOM 625 O O . GLY A 1 86 ? 6.828 2.138 1.125 1.00 79.31 86 GLY A O 1
ATOM 626 N N . ARG A 1 87 ? 6.202 1.432 -0.919 1.00 82.06 87 ARG A N 1
ATOM 627 C CA . ARG A 1 87 ? 4.788 1.223 -0.568 1.00 82.06 87 ARG A CA 1
ATOM 628 C C . ARG A 1 87 ? 4.612 0.146 0.501 1.00 82.06 87 ARG A C 1
ATOM 630 O O . ARG A 1 87 ? 3.828 0.342 1.426 1.00 82.06 87 ARG A O 1
ATOM 637 N N . ARG A 1 88 ? 5.393 -0.939 0.487 1.00 85.12 88 ARG A N 1
ATOM 638 C CA . ARG A 1 88 ? 5.370 -1.957 1.563 1.00 85.12 88 ARG A CA 1
ATOM 639 C C . ARG A 1 88 ? 5.741 -1.382 2.927 1.00 85.12 88 ARG A C 1
ATOM 641 O O . ARG A 1 88 ? 5.115 -1.735 3.926 1.00 85.12 88 ARG A O 1
ATOM 648 N N . ILE A 1 89 ? 6.716 -0.475 2.985 1.00 81.62 89 ILE A N 1
ATOM 649 C CA . ILE A 1 89 ? 7.070 0.229 4.228 1.00 81.62 89 ILE A CA 1
ATOM 650 C C . ILE A 1 89 ? 5.895 1.095 4.708 1.00 81.62 89 ILE A C 1
ATOM 652 O O . ILE A 1 89 ? 5.594 1.103 5.905 1.00 81.62 89 ILE A O 1
ATOM 656 N N . ALA A 1 90 ? 5.211 1.784 3.789 1.00 81.00 90 ALA A N 1
ATOM 657 C CA . ALA A 1 90 ? 4.007 2.566 4.082 1.00 81.00 90 ALA A CA 1
ATOM 658 C C . ALA A 1 90 ? 2.902 1.697 4.698 1.00 81.00 90 ALA A C 1
ATOM 660 O O . ALA A 1 90 ? 2.375 2.002 5.767 1.00 81.00 90 ALA A O 1
ATOM 661 N N . ILE A 1 91 ? 2.607 0.574 4.045 1.00 86.88 91 ILE A N 1
ATOM 662 C CA . ILE A 1 91 ? 1.581 -0.390 4.442 1.00 86.88 91 ILE A CA 1
ATOM 663 C C . ILE A 1 91 ? 1.886 -0.971 5.828 1.00 86.88 91 ILE A C 1
ATOM 665 O O . ILE A 1 91 ? 1.009 -1.011 6.691 1.00 86.88 91 I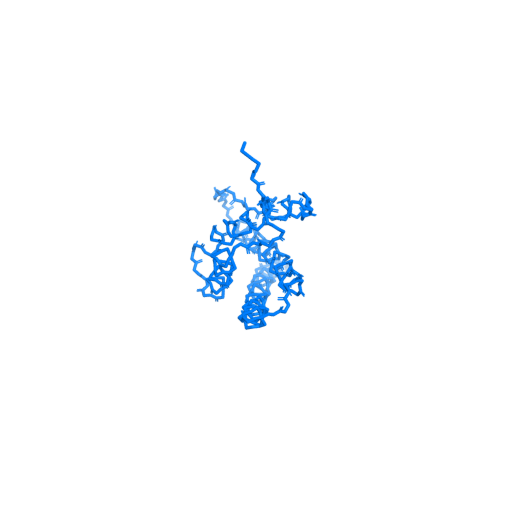LE A O 1
ATOM 669 N N . ALA A 1 92 ? 3.139 -1.360 6.085 1.00 84.0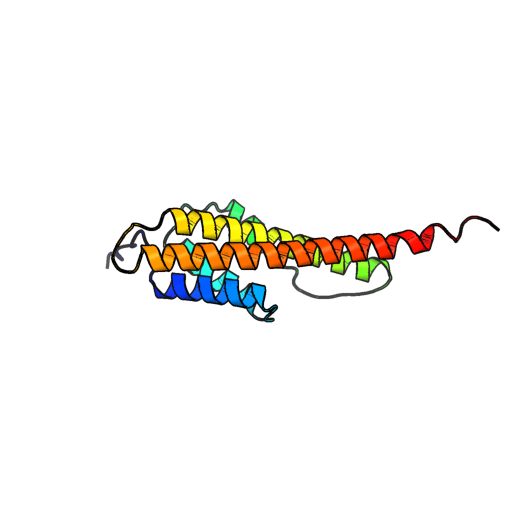0 92 ALA A N 1
ATOM 670 C CA . ALA A 1 92 ? 3.559 -1.867 7.391 1.00 84.00 92 ALA A CA 1
ATOM 671 C C . ALA A 1 92 ? 3.391 -0.818 8.502 1.00 84.00 92 ALA A C 1
ATOM 673 O O . ALA A 1 92 ? 2.995 -1.144 9.624 1.00 84.00 92 ALA A O 1
ATOM 674 N N . TRP A 1 93 ? 3.653 0.454 8.196 1.00 84.81 93 TRP A N 1
ATOM 675 C CA . TRP A 1 93 ? 3.396 1.541 9.133 1.00 84.81 93 TRP A CA 1
ATOM 676 C C . TRP A 1 93 ? 1.896 1.733 9.398 1.00 84.81 93 TRP A C 1
ATOM 678 O O . TRP A 1 93 ? 1.517 1.878 10.561 1.00 84.81 93 TRP A O 1
ATOM 688 N N . ILE A 1 94 ? 1.042 1.676 8.367 1.00 85.19 94 ILE A N 1
ATOM 689 C CA . ILE A 1 94 ? -0.422 1.750 8.522 1.00 85.19 94 ILE A CA 1
ATOM 690 C C . ILE A 1 94 ? -0.920 0.614 9.418 1.00 85.19 94 ILE A C 1
ATOM 692 O O . ILE A 1 94 ? -1.660 0.873 10.366 1.00 85.19 94 ILE A O 1
ATOM 696 N N . ALA A 1 95 ? -0.465 -0.620 9.183 1.00 87.06 95 ALA A N 1
ATOM 697 C CA . ALA A 1 95 ? -0.811 -1.766 10.020 1.00 87.06 95 ALA A CA 1
ATOM 698 C C . ALA A 1 95 ? -0.417 -1.528 11.487 1.00 87.06 95 ALA A C 1
ATOM 700 O O . ALA A 1 95 ? -1.241 -1.676 12.388 1.00 87.06 95 ALA A O 1
ATOM 701 N N . ALA A 1 96 ? 0.805 -1.043 11.733 1.00 84.00 96 ALA A N 1
ATOM 702 C CA . ALA A 1 96 ? 1.252 -0.692 13.079 1.00 84.00 96 ALA A CA 1
ATOM 703 C C . ALA A 1 96 ? 0.414 0.433 13.719 1.00 84.00 96 ALA A C 1
ATOM 705 O O . ALA A 1 96 ? 0.228 0.434 14.933 1.00 84.00 96 ALA A O 1
ATOM 706 N N . GLN A 1 97 ? -0.109 1.390 12.942 1.00 81.44 97 GLN A N 1
ATOM 707 C CA . GLN A 1 97 ? -1.043 2.395 13.464 1.00 81.44 97 GLN A CA 1
ATOM 708 C C . GLN A 1 97 ? -2.414 1.795 13.782 1.00 81.44 97 GLN A C 1
ATOM 710 O O . GLN A 1 97 ? -2.967 2.109 14.839 1.00 81.44 97 GLN A O 1
ATOM 715 N N . ALA A 1 98 ? -2.942 0.923 12.921 1.00 84.25 98 ALA A N 1
ATOM 716 C CA . ALA A 1 98 ? -4.220 0.246 13.132 1.00 84.25 98 ALA A CA 1
ATOM 717 C C . ALA A 1 98 ? -4.216 -0.586 14.426 1.00 84.25 98 ALA A C 1
ATOM 719 O O . ALA A 1 98 ? -5.198 -0.573 15.164 1.00 84.25 98 ALA A O 1
ATOM 720 N N . GLU A 1 99 ? -3.085 -1.213 14.764 1.00 84.19 99 GLU A N 1
ATOM 721 C CA . GLU A 1 99 ? -2.895 -1.938 16.030 1.00 84.19 99 GLU A CA 1
ATOM 722 C C . GLU A 1 99 ? -3.053 -1.068 17.286 1.00 84.19 99 GLU A C 1
ATOM 724 O O . GLU A 1 99 ? -3.383 -1.565 18.358 1.00 84.19 99 GLU A O 1
ATOM 729 N N . THR A 1 100 ? -2.849 0.245 17.166 1.00 81.19 100 THR A N 1
ATOM 730 C CA . THR A 1 100 ? -2.965 1.195 18.286 1.00 81.19 100 THR A CA 1
ATOM 731 C C . THR A 1 100 ? -4.344 1.844 18.397 1.00 81.19 100 THR A C 1
ATOM 733 O O . THR A 1 100 ? -4.525 2.773 19.193 1.00 81.19 100 THR A O 1
ATOM 736 N N . LEU A 1 101 ? -5.304 1.432 17.564 1.00 78.19 101 LEU A N 1
ATOM 737 C CA . LEU A 1 101 ? -6.671 1.930 17.652 1.00 78.19 101 LEU A CA 1
ATOM 738 C C . LEU A 1 101 ? -7.326 1.425 18.946 1.00 78.19 101 LEU A C 1
ATOM 740 O O . LEU A 1 101 ? -7.170 0.254 19.294 1.00 78.19 101 LEU A O 1
ATOM 744 N N . PRO A 1 102 ? -8.039 2.297 19.682 1.00 74.00 102 PRO A N 1
ATOM 745 C CA . PRO A 1 102 ? -8.703 1.890 20.907 1.00 74.00 102 PRO A CA 1
ATOM 746 C C . PRO A 1 102 ? -9.844 0.909 20.594 1.00 74.00 102 PRO A C 1
ATOM 748 O O . PRO A 1 102 ? -10.571 1.115 19.616 1.00 74.00 102 PRO A O 1
ATOM 751 N N . PRO A 1 103 ? -10.038 -0.122 21.431 1.00 71.69 103 PRO A N 1
ATOM 752 C CA . PRO A 1 103 ? -11.200 -0.992 21.324 1.00 71.69 103 PRO A CA 1
ATOM 753 C C . PRO A 1 103 ? -12.477 -0.194 21.621 1.00 71.69 103 PRO A C 1
ATOM 755 O O . PRO A 1 103 ? -12.484 0.719 22.451 1.00 71.69 103 PRO A O 1
ATOM 758 N N . GLY A 1 104 ? -13.568 -0.527 20.937 1.00 69.75 104 GLY A N 1
ATOM 759 C CA . GLY A 1 104 ? -14.840 0.177 21.079 1.00 69.75 104 GLY A CA 1
ATOM 760 C C . GLY A 1 104 ? -15.862 -0.229 20.016 1.00 69.75 104 GLY A C 1
ATOM 761 O O . GLY A 1 104 ? -15.512 -0.939 19.069 1.00 69.75 104 GLY A O 1
ATOM 762 N N . PRO A 1 105 ? -17.126 0.214 20.142 1.00 59.94 105 PRO A N 1
ATOM 763 C CA . PRO A 1 105 ? -18.178 -0.120 19.185 1.00 59.94 105 PRO A CA 1
ATOM 764 C C . PRO A 1 105 ? -17.793 0.372 17.782 1.00 59.94 105 PRO A C 1
ATOM 766 O O . PRO A 1 105 ? -17.652 1.569 17.546 1.00 59.94 105 PRO A O 1
ATOM 769 N N . GLY A 1 106 ? -17.556 -0.571 16.866 1.00 69.44 106 GLY A N 1
ATOM 770 C CA . GLY A 1 106 ? -17.057 -0.316 15.508 1.00 69.44 106 GLY A CA 1
ATOM 771 C C . GLY A 1 106 ? -15.527 -0.208 15.375 1.00 69.44 106 GLY A C 1
ATOM 772 O O . GLY A 1 106 ? -15.000 -0.382 14.277 1.00 69.44 106 GLY A O 1
ATOM 773 N N . GLY A 1 107 ? -14.792 0.011 16.470 1.00 70.50 107 GLY A N 1
ATOM 774 C CA . GLY A 1 107 ? -13.328 0.143 16.475 1.00 70.50 107 GLY A CA 1
ATOM 775 C C . GLY A 1 107 ? -12.606 -1.168 16.163 1.00 70.50 107 GLY A C 1
ATOM 776 O O . GLY A 1 107 ? -11.691 -1.185 15.341 1.00 70.50 107 GLY A O 1
ATOM 777 N N . ASP A 1 108 ? -13.075 -2.282 16.730 1.00 79.44 108 ASP A N 1
ATOM 778 C CA . ASP A 1 108 ? -12.483 -3.605 16.484 1.00 79.44 108 ASP A CA 1
ATOM 779 C C . ASP A 1 108 ? -12.705 -4.078 15.044 1.00 79.44 108 ASP A C 1
ATOM 781 O O . ASP A 1 108 ? -11.800 -4.640 14.425 1.00 79.44 108 ASP A O 1
ATOM 785 N N . SER A 1 109 ? -13.878 -3.792 14.467 1.00 82.31 109 SER A N 1
ATOM 786 C CA . SER A 1 109 ? -14.157 -4.080 13.057 1.00 82.31 109 SER A CA 1
ATOM 787 C C . SER A 1 109 ? -13.312 -3.224 12.117 1.00 82.31 109 SER A C 1
ATOM 789 O O . SER A 1 109 ? -12.794 -3.747 11.134 1.00 82.31 109 SER A O 1
ATOM 791 N N . VAL A 1 110 ? -13.120 -1.936 12.426 1.00 83.75 110 VAL A N 1
ATOM 792 C CA . VAL A 1 110 ? -12.274 -1.037 11.625 1.00 83.75 110 VAL A CA 1
ATOM 793 C C . VAL A 1 110 ? -10.808 -1.461 11.704 1.00 83.75 110 VAL A C 1
ATOM 795 O O . VAL A 1 110 ? -10.154 -1.565 10.668 1.00 83.75 110 VAL A O 1
ATOM 798 N N . ARG A 1 111 ? -10.302 -1.790 12.901 1.00 86.38 111 ARG A N 1
ATOM 799 C CA . ARG A 1 111 ? -8.952 -2.345 13.081 1.00 86.38 111 ARG A CA 1
ATOM 800 C C . ARG A 1 111 ? -8.778 -3.633 12.276 1.00 86.38 111 ARG A C 1
ATOM 802 O O . ARG A 1 111 ? -7.834 -3.732 11.500 1.00 86.38 111 ARG A O 1
ATOM 809 N N . ALA A 1 112 ? -9.689 -4.596 12.417 1.00 88.12 112 ALA A N 1
ATOM 810 C CA . ALA A 1 112 ? -9.610 -5.867 11.697 1.00 88.12 112 ALA A CA 1
ATOM 811 C C . ALA A 1 112 ? -9.655 -5.682 10.171 1.00 88.12 112 ALA A C 1
ATOM 813 O O . ALA A 1 112 ? -8.929 -6.361 9.445 1.00 88.12 112 ALA A O 1
ATOM 814 N N . HIS A 1 113 ? -10.483 -4.754 9.687 1.00 89.06 113 HIS A N 1
ATOM 815 C CA . HIS A 1 113 ? -10.590 -4.444 8.267 1.00 89.06 113 HIS A CA 1
ATOM 816 C C . HIS A 1 113 ? -9.306 -3.806 7.721 1.00 89.06 113 HIS A C 1
ATOM 818 O O . HIS A 1 113 ? -8.765 -4.296 6.733 1.00 89.06 113 HIS A O 1
ATOM 824 N N . LEU A 1 114 ? -8.762 -2.794 8.404 1.00 87.75 114 LEU A N 1
ATOM 825 C CA . LEU A 1 114 ? -7.511 -2.138 8.010 1.00 87.75 114 LEU A CA 1
ATOM 826 C C . LEU A 1 114 ? -6.320 -3.094 8.012 1.00 87.75 114 LEU A C 1
ATOM 828 O O . LEU A 1 114 ? -5.512 -3.068 7.089 1.00 87.75 114 LEU A O 1
ATOM 832 N N . LEU A 1 115 ? -6.212 -3.954 9.027 1.00 91.19 115 LEU A N 1
ATOM 833 C CA . LEU A 1 115 ? -5.139 -4.946 9.094 1.00 91.19 115 LEU A CA 1
ATOM 834 C C . LEU A 1 115 ? -5.236 -5.948 7.944 1.00 91.19 115 LEU A C 1
ATOM 836 O O . LEU A 1 115 ? -4.221 -6.271 7.332 1.00 91.19 115 LEU A O 1
ATOM 840 N N . ARG A 1 116 ? -6.449 -6.400 7.606 1.00 91.50 116 ARG A N 1
ATOM 841 C CA . ARG A 1 116 ? -6.666 -7.285 6.458 1.00 91.50 116 ARG A CA 1
ATOM 842 C C . ARG A 1 116 ? -6.281 -6.604 5.143 1.00 91.50 116 ARG A C 1
ATOM 844 O O . ARG A 1 116 ? -5.483 -7.164 4.398 1.00 91.50 116 ARG A O 1
ATOM 851 N N . ALA A 1 117 ? -6.778 -5.390 4.904 1.00 90.31 117 ALA A N 1
ATOM 852 C CA . ALA A 1 117 ? -6.457 -4.615 3.707 1.00 90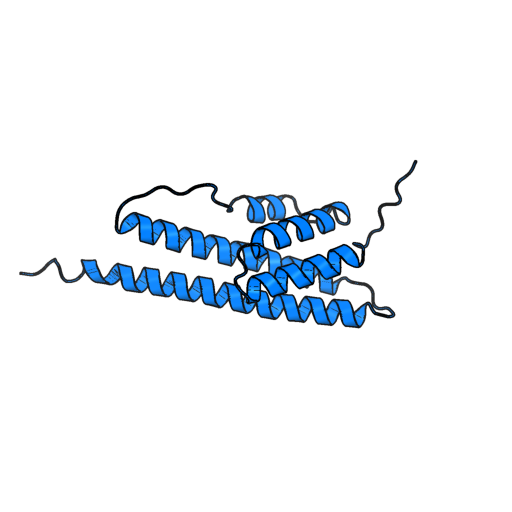.31 117 ALA A CA 1
ATOM 853 C C . ALA A 1 117 ? -4.944 -4.359 3.585 1.00 90.31 117 ALA A C 1
ATOM 855 O O . ALA A 1 117 ? -4.373 -4.487 2.505 1.00 90.31 117 ALA A O 1
ATOM 856 N N . ALA A 1 118 ? -4.264 -4.073 4.701 1.00 90.06 118 ALA A N 1
ATOM 857 C CA . ALA A 1 118 ? -2.818 -3.881 4.724 1.00 90.06 118 ALA A CA 1
ATOM 858 C C . ALA A 1 118 ? -2.053 -5.171 4.387 1.00 90.06 118 ALA A C 1
ATOM 860 O O . ALA A 1 118 ? -1.089 -5.134 3.626 1.00 90.06 118 ALA A O 1
ATOM 861 N N . VAL A 1 119 ? -2.479 -6.325 4.906 1.00 92.38 119 VAL A N 1
ATOM 862 C CA . VAL A 1 119 ? -1.865 -7.620 4.566 1.00 92.38 119 VAL A CA 1
ATOM 863 C C . VAL A 1 119 ? -2.017 -7.923 3.075 1.00 92.38 119 VAL A C 1
ATOM 865 O O . VAL A 1 119 ? -1.040 -8.291 2.420 1.00 92.38 119 VAL A O 1
ATOM 868 N N . GLU A 1 120 ? -3.215 -7.735 2.525 1.00 92.50 120 GLU A N 1
ATOM 869 C CA . GLU A 1 120 ? -3.500 -7.984 1.110 1.00 92.50 120 GLU A CA 1
ATOM 870 C C . GLU A 1 120 ? -2.683 -7.059 0.196 1.00 92.50 120 GLU A C 1
ATOM 872 O O . GLU A 1 120 ? -2.015 -7.538 -0.728 1.00 92.50 120 GLU A O 1
ATOM 877 N N . ALA A 1 121 ? -2.650 -5.759 0.503 1.00 88.81 121 ALA A N 1
ATOM 878 C CA . ALA A 1 121 ? -1.880 -4.774 -0.251 1.00 88.81 121 ALA A CA 1
ATOM 879 C C . ALA A 1 121 ? -0.373 -5.046 -0.162 1.00 88.81 121 ALA A C 1
ATOM 881 O O . ALA A 1 121 ? 0.337 -4.995 -1.167 1.00 88.81 121 ALA A O 1
ATOM 882 N N . GLY A 1 122 ? 0.126 -5.402 1.026 1.00 89.00 122 GLY A N 1
ATOM 883 C CA . GLY A 1 122 ? 1.534 -5.735 1.234 1.00 89.00 122 GLY A CA 1
ATOM 884 C C . GLY A 1 122 ? 1.965 -6.964 0.434 1.00 89.00 122 GLY A C 1
ATOM 885 O O . GLY A 1 122 ? 3.048 -6.970 -0.156 1.00 89.00 122 GLY A O 1
ATOM 886 N N . ALA A 1 123 ? 1.103 -7.981 0.358 1.00 90.25 123 ALA A N 1
ATOM 887 C CA . ALA A 1 123 ? 1.333 -9.157 -0.473 1.00 90.25 123 ALA A CA 1
ATOM 888 C C . ALA A 1 123 ? 1.298 -8.821 -1.974 1.00 90.25 123 ALA A C 1
ATOM 890 O O . ALA A 1 123 ? 2.088 -9.374 -2.739 1.00 90.25 123 ALA A O 1
ATOM 891 N N . ALA A 1 124 ? 0.412 -7.917 -2.406 1.00 88.12 124 ALA A N 1
ATOM 892 C CA . ALA A 1 124 ? 0.349 -7.463 -3.796 1.00 88.12 124 ALA A CA 1
ATOM 893 C C . ALA A 1 124 ? 1.631 -6.730 -4.218 1.00 88.12 124 ALA A C 1
ATOM 895 O O . ALA A 1 124 ? 2.239 -7.092 -5.224 1.00 88.12 124 ALA A O 1
ATOM 896 N N . GLU A 1 125 ? 2.104 -5.778 -3.414 1.00 86.62 125 GLU A N 1
ATOM 897 C CA . GLU A 1 125 ? 3.360 -5.069 -3.687 1.00 86.62 125 GLU A CA 1
ATOM 898 C C . GLU A 1 125 ? 4.580 -5.996 -3.646 1.00 86.62 125 GLU A C 1
ATOM 900 O O . GLU A 1 125 ? 5.506 -5.847 -4.442 1.00 86.62 125 GLU A O 1
ATOM 905 N N . GLN A 1 126 ? 4.580 -7.002 -2.765 1.00 89.06 126 GLN A N 1
ATOM 906 C CA . GLN A 1 126 ? 5.641 -8.006 -2.756 1.00 89.06 126 GLN A CA 1
ATOM 907 C C . GLN A 1 126 ? 5.689 -8.793 -4.071 1.00 89.06 126 GLN A C 1
ATOM 909 O O .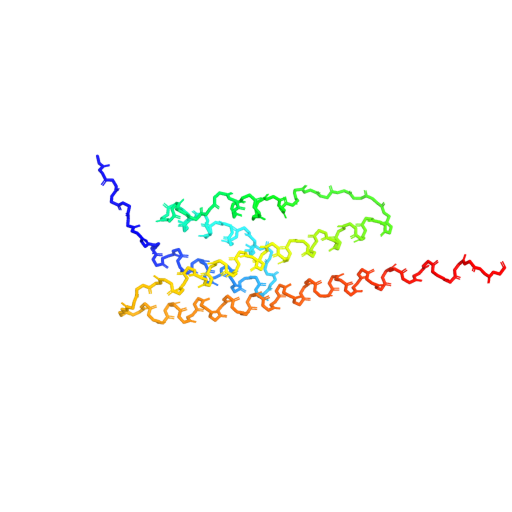 GLN A 1 126 ? 6.770 -8.934 -4.644 1.00 89.06 126 GLN A O 1
ATOM 914 N N . ARG A 1 127 ? 4.533 -9.241 -4.583 1.00 88.88 127 ARG A N 1
ATOM 915 C CA . ARG A 1 127 ? 4.455 -9.914 -5.889 1.00 88.88 127 ARG A CA 1
ATOM 916 C C . ARG A 1 127 ? 4.947 -9.016 -7.025 1.00 88.88 127 ARG A C 1
ATOM 918 O O . ARG A 1 127 ? 5.670 -9.502 -7.887 1.00 88.88 127 ARG A O 1
ATOM 925 N N . ARG A 1 128 ? 4.626 -7.715 -7.011 1.00 82.69 128 ARG A N 1
ATOM 926 C CA . ARG A 1 128 ? 5.135 -6.748 -8.008 1.00 82.69 128 ARG A CA 1
ATOM 927 C C . ARG A 1 128 ? 6.651 -6.635 -7.971 1.00 82.69 128 ARG A C 1
ATOM 929 O O . ARG A 1 128 ? 7.303 -6.736 -9.006 1.00 82.69 128 ARG A O 1
ATOM 936 N N . ALA A 1 129 ? 7.217 -6.477 -6.778 1.00 83.56 129 ALA A N 1
ATOM 937 C CA . ALA A 1 129 ? 8.659 -6.380 -6.604 1.00 83.56 129 ALA A CA 1
ATOM 938 C C . ALA A 1 129 ? 9.374 -7.676 -7.034 1.00 83.56 129 ALA A C 1
ATOM 940 O O . ALA A 1 129 ? 10.436 -7.626 -7.650 1.00 83.56 129 ALA A O 1
ATOM 941 N N . GLU A 1 130 ? 8.799 -8.845 -6.739 1.00 86.94 130 GLU A N 1
ATOM 942 C CA . GLU A 1 130 ? 9.323 -10.146 -7.174 1.00 86.94 130 GLU A CA 1
ATOM 943 C C . GLU A 1 130 ? 9.237 -10.327 -8.692 1.00 86.94 130 GLU A C 1
ATOM 945 O O . GLU A 1 130 ? 10.236 -10.702 -9.302 1.00 86.94 130 GLU A O 1
ATOM 950 N N . ALA A 1 131 ? 8.108 -9.983 -9.316 1.00 83.69 131 ALA A N 1
ATOM 951 C CA . ALA A 1 131 ? 7.949 -10.022 -10.768 1.00 83.69 131 ALA A CA 1
ATOM 952 C C . ALA A 1 131 ? 8.932 -9.076 -11.477 1.00 83.69 131 ALA A C 1
ATOM 954 O O . ALA A 1 131 ? 9.580 -9.474 -12.443 1.00 83.69 131 ALA A O 1
ATOM 955 N N . GLY A 1 132 ? 9.116 -7.856 -10.962 1.00 82.62 132 GLY A N 1
ATOM 956 C CA . GLY A 1 132 ? 10.109 -6.914 -11.481 1.00 82.62 132 GLY A CA 1
ATOM 957 C C . GLY A 1 132 ? 11.541 -7.437 -11.340 1.00 82.62 132 GLY A C 1
ATOM 958 O O . GLY A 1 132 ? 12.336 -7.331 -12.274 1.00 82.62 132 GLY A O 1
ATOM 959 N N . ARG A 1 133 ? 11.880 -8.051 -10.195 1.00 85.00 133 ARG A N 1
ATOM 960 C CA . ARG A 1 133 ? 13.190 -8.694 -9.982 1.00 85.00 133 ARG A CA 1
ATOM 961 C C . ARG A 1 133 ? 13.411 -9.867 -10.934 1.00 85.00 133 ARG A C 1
ATOM 963 O O . ARG A 1 133 ? 14.510 -9.992 -11.468 1.00 85.00 133 ARG A O 1
ATOM 970 N N . GLN A 1 134 ? 12.386 -10.685 -11.164 1.00 82.94 134 GLN A N 1
ATOM 971 C CA . GLN A 1 134 ? 12.440 -11.789 -12.118 1.00 82.94 134 GLN A CA 1
ATOM 972 C C . GLN A 1 134 ? 12.649 -11.268 -13.546 1.00 82.94 134 GLN A C 1
ATOM 974 O O . GLN A 1 134 ? 13.575 -11.704 -14.217 1.00 82.94 134 GLN A O 1
ATOM 979 N N . ALA A 1 135 ? 11.894 -10.250 -13.969 1.00 83.06 135 ALA A N 1
ATOM 980 C CA . ALA A 1 135 ? 12.072 -9.615 -15.274 1.00 83.06 135 ALA A CA 1
ATOM 981 C C . ALA A 1 135 ? 13.478 -9.010 -15.443 1.00 83.06 135 ALA A C 1
ATOM 983 O O . ALA A 1 135 ? 14.100 -9.162 -16.491 1.00 83.06 135 ALA A O 1
ATOM 984 N N . LEU A 1 136 ? 14.031 -8.373 -14.403 1.00 81.75 136 LEU A N 1
ATOM 985 C CA . LEU A 1 136 ? 15.424 -7.912 -14.416 1.00 81.75 136 LEU A CA 1
ATOM 986 C C . LEU A 1 136 ? 16.414 -9.068 -14.575 1.00 81.75 136 LEU A C 1
ATOM 988 O O . LEU A 1 136 ? 17.375 -8.943 -15.336 1.00 81.75 136 LEU A O 1
ATOM 992 N N . HIS A 1 137 ? 16.195 -10.169 -13.856 1.00 78.44 137 HIS A N 1
ATOM 993 C CA . HIS A 1 137 ? 17.025 -11.363 -13.949 1.00 78.44 137 HIS A CA 1
ATOM 994 C C . HIS A 1 137 ? 16.965 -11.987 -15.348 1.00 78.44 137 HIS A C 1
ATOM 996 O O . HIS A 1 137 ? 18.009 -12.384 -15.853 1.00 78.44 137 HIS A O 1
ATOM 1002 N N . ASP A 1 138 ? 15.796 -12.001 -15.991 1.00 78.94 138 ASP A N 1
ATOM 1003 C CA . ASP A 1 138 ? 15.571 -12.551 -17.336 1.00 78.94 138 ASP A CA 1
ATOM 1004 C C . ASP A 1 138 ? 16.072 -11.632 -18.463 1.00 78.94 138 ASP A C 1
ATOM 1006 O O . ASP A 1 138 ? 16.371 -12.100 -19.559 1.00 78.94 138 ASP A O 1
ATOM 1010 N N . LEU A 1 139 ? 16.257 -10.335 -18.193 1.00 73.31 139 LEU A N 1
ATOM 1011 C CA . LEU A 1 139 ? 16.937 -9.388 -19.091 1.00 73.31 139 LEU A CA 1
ATOM 1012 C C . LEU A 1 139 ? 18.474 -9.441 -18.975 1.00 73.31 139 LEU A C 1
ATOM 1014 O O . LEU A 1 139 ? 19.205 -8.966 -19.850 1.00 73.31 139 LEU A O 1
ATOM 1018 N N . MET A 1 140 ? 19.010 -9.998 -17.887 1.00 62.09 140 MET A N 1
ATOM 1019 C CA . MET A 1 140 ? 20.450 -10.188 -17.684 1.00 62.09 140 MET A CA 1
ATOM 1020 C C . MET A 1 140 ? 21.137 -11.364 -18.431 1.00 62.09 140 MET A C 1
ATOM 1022 O O . MET A 1 140 ? 22.350 -11.241 -18.632 1.00 62.09 140 MET A O 1
ATOM 1026 N N . PRO A 1 141 ? 20.489 -12.457 -18.896 1.00 54.66 141 PRO A N 1
ATOM 1027 C CA . PRO A 1 141 ? 21.165 -13.596 -19.524 1.00 54.66 141 PRO A CA 1
ATOM 1028 C C . PRO A 1 141 ? 21.551 -13.342 -20.987 1.00 54.66 141 PRO A C 1
ATOM 1030 O O . PRO A 1 141 ? 22.497 -13.957 -21.471 1.00 54.66 141 PRO A O 1
ATOM 1033 N N . LEU A 1 142 ? 20.913 -12.385 -21.677 1.00 50.69 142 LEU A N 1
ATOM 1034 C CA . LEU A 1 142 ? 21.157 -12.090 -23.100 1.00 50.69 142 LEU A CA 1
ATOM 1035 C C . LEU A 1 142 ? 22.574 -11.560 -23.418 1.00 50.69 142 LEU A C 1
ATOM 1037 O O . LEU A 1 142 ? 22.895 -11.333 -24.580 1.00 50.69 142 LEU A O 1
ATOM 1041 N N . ARG A 1 143 ? 23.452 -11.375 -22.418 1.00 47.84 143 ARG A N 1
ATOM 1042 C CA . ARG A 1 143 ? 24.867 -11.002 -22.625 1.00 47.84 143 ARG A CA 1
ATOM 1043 C C . ARG A 1 143 ? 25.876 -12.138 -22.424 1.00 47.84 143 ARG A C 1
ATOM 1045 O O . ARG A 1 143 ? 27.063 -11.902 -22.634 1.00 47.84 143 ARG A O 1
ATOM 1052 N N . ARG A 1 144 ? 25.465 -13.346 -22.011 1.00 45.19 144 ARG A N 1
ATOM 1053 C CA . ARG A 1 144 ? 26.414 -14.464 -21.816 1.00 45.19 144 ARG A CA 1
ATOM 1054 C C . ARG A 1 144 ? 26.612 -15.362 -23.038 1.00 45.19 144 ARG A C 1
ATOM 1056 O O . ARG A 1 144 ? 27.614 -16.062 -23.071 1.00 45.19 144 ARG A O 1
ATOM 1063 N N . GLU A 1 145 ? 25.756 -15.283 -24.055 1.00 46.41 145 GLU A N 1
ATOM 1064 C CA . GLU A 1 145 ? 25.895 -16.088 -25.286 1.00 46.41 145 GLU A CA 1
ATOM 1065 C C . GLU A 1 145 ? 26.610 -15.356 -26.443 1.00 46.41 145 GLU A C 1
ATOM 1067 O O . GLU A 1 145 ? 26.597 -15.819 -27.577 1.00 46.41 145 GLU A O 1
ATOM 1072 N N . GLY A 1 146 ? 27.266 -14.221 -26.171 1.00 48.72 146 GLY A N 1
ATOM 1073 C CA . GLY A 1 146 ? 27.958 -13.401 -27.180 1.00 48.72 146 GLY A CA 1
ATOM 1074 C C . GLY A 1 146 ? 29.468 -13.240 -26.977 1.00 48.72 146 GLY A C 1
ATOM 1075 O O . GLY A 1 146 ? 30.040 -12.283 -27.489 1.00 48.72 146 GLY A O 1
ATOM 1076 N N . ILE A 1 147 ? 30.120 -14.114 -26.203 1.00 50.06 147 ILE A N 1
ATOM 1077 C CA . ILE A 1 147 ? 31.588 -14.164 -26.092 1.00 50.06 147 ILE A CA 1
ATOM 1078 C C . ILE A 1 147 ? 32.015 -15.624 -26.247 1.00 50.06 147 ILE A C 1
ATOM 1080 O O . ILE A 1 147 ? 32.188 -16.338 -25.262 1.00 50.06 147 ILE A O 1
ATOM 1084 N N . GLY A 1 148 ? 32.129 -16.083 -27.492 1.00 51.09 148 GLY A N 1
ATOM 1085 C CA . GLY A 1 148 ? 32.611 -17.430 -27.786 1.00 51.09 148 GLY A CA 1
ATOM 1086 C C . GLY A 1 148 ? 32.204 -17.961 -29.155 1.00 51.09 148 GLY A C 1
ATOM 1087 O O . GLY A 1 148 ? 31.462 -18.935 -29.215 1.00 51.09 148 GLY A O 1
ATOM 1088 N N . ALA A 1 149 ? 32.695 -17.340 -30.228 1.00 39.03 149 ALA A N 1
ATOM 1089 C CA . ALA A 1 149 ? 32.947 -17.984 -31.520 1.00 39.03 149 ALA A CA 1
ATOM 1090 C C . ALA A 1 149 ? 33.983 -17.158 -32.288 1.00 39.03 149 ALA A C 1
ATOM 1092 O O . ALA A 1 149 ? 33.781 -15.926 -32.382 1.00 39.03 149 ALA A O 1
#

Radius of gyration: 19.17 Å; chains: 1; bounding box: 51×47×53 Å

Secondary structure (DSSP, 8-state):
------SS--HHHHHHHHHHHHHHHTT-TTHHHHHHHHHHHHHHH-TTS-HHHHHHHHTT--------SHHHHHHHHHHHHHHHHHHHHHHHHHHHHHTTSPP-TTHHHHHHHHHHHHHHHHHHHHHHHHHHHHHHHHHSGGGSSSS--

Foldseek 3Di:
DDPPLALDQDPVLLVLCLVLLVCLLVVPPCSLVSNVVSVVSNCSSPVVPDVVLVCLLPVQDDDDDDDDDLVSLLVVLVSLLSNLVNVLSSLVVQLVVLVPFDDDDCSVVSSVSSNVSSVSSNVSSVVSNVVSVVVSVVSPPVPPVPPDD